Protein AF-A0A554V7W5-F1 (afdb_monomer_lite)

pLDDT: mean 80.08, std 11.6, range [40.22, 94.75]

Radius of gyration: 18.14 Å; chains: 1; bounding box: 61×31×44 Å

Foldseek 3Di:
DVVLLVLLLCLLCLLVVCLVVLVVVLVCCVVPPVDPLSVQLNQLSVCCVPVVCVQSVVLSVQLNQLSVCCVVPVVSSLVSNLSSLVSLLVSLVVSLVVLQVLQPDDDDDPPDPDPGDRHHPVSSCVNSVSSVVSNVSSVVSNVVSVVVPDPDD

Sequence (153 aa):
MRRARIWIIGMALTPLAFAAFSAGALFVMNEAANTSLATYVAAWWMFVLIFGAALLAPCMALSIVGATSLGRWPRGGRAIAATGLILTSAVALLFSSSCVIDSLSEQPDPNDLRWLAQLPIHGAALFTAPFLMLVAGNMHAMRALWATRRPAE

Structure (mmCIF, N/CA/C/O backbone):
data_AF-A0A554V7W5-F1
#
_entry.id   AF-A0A554V7W5-F1
#
loop_
_atom_site.group_PDB
_atom_site.id
_atom_site.type_symbol
_atom_site.label_atom_id
_atom_site.label_alt_id
_atom_site.label_comp_id
_atom_site.label_asym_id
_atom_site.label_entity_id
_atom_site.label_seq_id
_atom_site.pdbx_PDB_ins_code
_atom_site.Cartn_x
_atom_site.Cartn_y
_atom_site.Cartn_z
_atom_site.occupancy
_atom_site.B_iso_or_equiv
_atom_site.auth_seq_id
_atom_site.auth_comp_id
_atom_site.auth_asym_id
_atom_site.auth_atom_id
_atom_site.pdbx_PDB_model_num
ATOM 1 N N . MET A 1 1 ? -20.834 -0.640 12.092 1.00 72.38 1 MET A N 1
ATOM 2 C CA . MET A 1 1 ? -19.431 -0.802 12.558 1.00 72.38 1 MET A CA 1
ATOM 3 C C . MET A 1 1 ? -18.708 -2.018 11.967 1.00 72.38 1 MET A C 1
ATOM 5 O O . MET A 1 1 ? -17.596 -1.846 11.485 1.00 72.38 1 MET A O 1
ATOM 9 N N . ARG A 1 2 ? -19.309 -3.221 11.929 1.00 79.38 2 ARG A N 1
ATOM 10 C CA . ARG A 1 2 ? -18.665 -4.444 11.392 1.00 79.38 2 ARG A CA 1
ATOM 11 C C . ARG A 1 2 ? -18.139 -4.304 9.949 1.00 79.38 2 ARG A C 1
ATOM 13 O O . ARG A 1 2 ? -17.014 -4.702 9.683 1.00 79.38 2 ARG A O 1
ATOM 20 N N . ARG A 1 3 ? -18.907 -3.666 9.051 1.00 81.06 3 ARG A N 1
ATOM 21 C CA . ARG A 1 3 ? -18.497 -3.409 7.652 1.00 81.06 3 ARG A CA 1
ATOM 22 C C . ARG A 1 3 ? -17.247 -2.523 7.539 1.00 81.06 3 ARG A C 1
ATOM 24 O O . ARG A 1 3 ? -16.334 -2.879 6.813 1.00 81.06 3 ARG A O 1
ATOM 31 N N . ALA A 1 4 ? -17.171 -1.418 8.288 1.00 77.62 4 ALA A N 1
ATOM 32 C CA . ALA A 1 4 ? -16.002 -0.528 8.275 1.00 77.62 4 ALA A CA 1
ATOM 33 C C . ALA A 1 4 ? -14.732 -1.242 8.768 1.00 77.62 4 ALA A C 1
ATOM 35 O O . ALA A 1 4 ? -13.677 -1.112 8.161 1.00 77.62 4 ALA A O 1
ATOM 36 N N . ARG A 1 5 ? -14.849 -2.066 9.819 1.00 82.81 5 ARG A N 1
ATOM 37 C CA . ARG A 1 5 ? -13.736 -2.883 10.323 1.00 82.81 5 ARG A CA 1
ATOM 38 C C . ARG A 1 5 ? -13.198 -3.852 9.263 1.00 82.81 5 ARG A C 1
ATOM 40 O O . ARG A 1 5 ? -11.988 -3.951 9.118 1.00 82.81 5 ARG A O 1
ATOM 47 N N . ILE A 1 6 ? -14.079 -4.535 8.526 1.00 88.75 6 ILE A N 1
ATOM 48 C CA . ILE A 1 6 ? -13.683 -5.465 7.452 1.00 88.75 6 ILE A CA 1
ATOM 49 C C . ILE A 1 6 ? -12.915 -4.724 6.353 1.00 88.75 6 ILE A C 1
ATOM 51 O O . ILE A 1 6 ? -11.843 -5.174 5.964 1.00 88.75 6 ILE A O 1
ATOM 55 N N . TRP A 1 7 ? -13.414 -3.567 5.910 1.00 86.19 7 TRP A N 1
ATOM 56 C CA . TRP A 1 7 ? -12.741 -2.759 4.889 1.00 86.19 7 TRP A CA 1
ATOM 57 C C . TRP A 1 7 ? -11.361 -2.270 5.331 1.00 86.19 7 TRP A C 1
ATOM 59 O O . TRP A 1 7 ? -10.411 -2.394 4.567 1.00 86.19 7 TRP A O 1
ATOM 69 N N . ILE A 1 8 ? -11.226 -1.762 6.560 1.00 83.69 8 ILE A N 1
ATOM 70 C CA . ILE A 1 8 ? -9.934 -1.265 7.061 1.00 83.69 8 ILE A CA 1
ATOM 71 C C . ILE A 1 8 ? -8.919 -2.403 7.176 1.00 83.69 8 ILE A C 1
ATOM 73 O O . ILE A 1 8 ? -7.780 -2.238 6.757 1.00 83.69 8 ILE A O 1
ATOM 77 N N . ILE A 1 9 ? -9.325 -3.563 7.703 1.00 87.69 9 ILE A N 1
ATOM 78 C CA . ILE A 1 9 ? -8.435 -4.728 7.799 1.00 87.69 9 ILE A CA 1
ATOM 79 C C . ILE A 1 9 ? -8.051 -5.224 6.399 1.00 87.69 9 ILE A C 1
ATOM 81 O O . ILE A 1 9 ? -6.880 -5.493 6.156 1.00 87.69 9 ILE A O 1
ATOM 85 N N . GLY A 1 10 ? -9.006 -5.296 5.467 1.00 85.94 10 GLY A N 1
ATOM 86 C CA . GLY A 1 10 ? -8.735 -5.695 4.085 1.00 85.94 10 GLY A CA 1
ATOM 87 C C . GLY A 1 10 ? -7.722 -4.777 3.399 1.00 85.94 10 GLY A C 1
ATOM 88 O O . GLY A 1 10 ? -6.753 -5.255 2.814 1.00 85.94 10 GLY A O 1
ATOM 89 N N . MET A 1 11 ? -7.886 -3.460 3.543 1.00 88.38 11 MET A N 1
ATOM 90 C CA . MET A 1 11 ? -6.936 -2.488 2.994 1.00 88.38 11 MET A CA 1
ATOM 91 C C . MET A 1 11 ? -5.573 -2.547 3.687 1.00 88.38 11 MET A C 1
ATOM 93 O O . MET A 1 11 ? -4.544 -2.515 3.019 1.00 88.38 11 MET A O 1
ATOM 97 N N . ALA A 1 12 ? -5.547 -2.733 5.010 1.00 84.56 12 ALA A N 1
ATOM 98 C CA . ALA A 1 12 ? -4.303 -2.915 5.749 1.00 84.56 12 ALA A CA 1
ATOM 99 C C . ALA A 1 12 ? -3.528 -4.149 5.270 1.00 84.56 12 ALA A C 1
ATOM 101 O O . ALA A 1 12 ? -2.311 -4.119 5.252 1.00 84.56 12 ALA A O 1
ATOM 102 N N . LEU A 1 13 ? -4.201 -5.220 4.848 1.00 88.12 13 LEU A N 1
ATOM 103 C CA . LEU A 1 13 ? -3.544 -6.430 4.341 1.00 88.12 13 LEU A CA 1
ATOM 104 C C . LEU A 1 13 ? -3.233 -6.380 2.837 1.00 88.12 13 LEU A C 1
ATOM 106 O O . LEU A 1 13 ? -2.506 -7.235 2.336 1.00 88.12 13 LEU A O 1
ATOM 110 N N . THR A 1 14 ? -3.736 -5.379 2.113 1.00 86.00 14 THR A N 1
ATOM 111 C CA . THR A 1 14 ? -3.557 -5.263 0.657 1.00 86.00 14 THR A CA 1
ATOM 112 C C . THR A 1 14 ? -2.085 -5.197 0.224 1.00 86.00 14 THR A C 1
ATOM 114 O O . THR A 1 14 ? -1.743 -5.881 -0.739 1.00 86.00 14 THR A O 1
ATOM 117 N N . PRO A 1 15 ? -1.173 -4.496 0.930 1.00 82.06 15 PRO A N 1
ATOM 118 C CA . PRO A 1 15 ? 0.251 -4.536 0.598 1.00 82.06 15 PRO A CA 1
ATOM 119 C C . PRO A 1 15 ? 0.857 -5.947 0.618 1.00 82.06 15 PRO A C 1
ATOM 121 O O . PRO A 1 15 ? 1.673 -6.266 -0.240 1.00 82.06 15 PRO A O 1
ATOM 124 N N . LEU A 1 16 ? 0.427 -6.814 1.546 1.00 84.25 16 LEU A N 1
ATOM 125 C CA . LEU A 1 16 ? 0.872 -8.214 1.592 1.00 84.25 16 LEU A CA 1
ATOM 126 C C . LEU A 1 16 ? 0.303 -9.033 0.431 1.00 84.25 16 LEU A C 1
ATOM 128 O O . LEU A 1 16 ? 0.999 -9.871 -0.135 1.00 84.25 16 LEU A O 1
ATOM 132 N N . ALA A 1 17 ? -0.955 -8.789 0.063 1.00 84.38 17 ALA A N 1
ATOM 133 C CA . ALA A 1 17 ? -1.564 -9.451 -1.085 1.00 84.38 17 ALA A CA 1
ATOM 134 C C . ALA A 1 17 ? -0.851 -9.065 -2.390 1.00 84.38 17 ALA A C 1
ATOM 136 O O . ALA A 1 17 ? -0.554 -9.939 -3.201 1.00 84.38 17 ALA A O 1
ATOM 137 N N . PHE A 1 18 ? -0.511 -7.783 -2.565 1.00 80.81 18 PHE A N 1
ATOM 138 C CA . PHE A 1 18 ? 0.285 -7.329 -3.705 1.00 80.81 18 PHE A CA 1
ATOM 139 C C . PHE A 1 18 ? 1.692 -7.908 -3.697 1.00 80.81 18 PHE A C 1
ATOM 141 O O . PHE A 1 18 ? 2.136 -8.391 -4.728 1.00 80.81 18 PHE A O 1
ATOM 148 N N . ALA A 1 19 ? 2.356 -7.944 -2.545 1.00 76.00 19 ALA A N 1
ATOM 149 C CA . ALA A 1 19 ? 3.644 -8.607 -2.389 1.00 76.00 19 ALA A CA 1
ATOM 150 C C . ALA A 1 19 ? 3.618 -10.067 -2.879 1.00 76.00 19 ALA A C 1
ATOM 152 O O . ALA A 1 19 ? 4.433 -10.460 -3.715 1.00 76.00 19 ALA A O 1
ATOM 153 N N . ALA A 1 20 ? 2.655 -10.856 -2.395 1.00 80.88 20 ALA A N 1
ATOM 154 C CA . ALA A 1 20 ? 2.514 -12.262 -2.761 1.00 80.88 20 ALA A CA 1
ATOM 155 C C . ALA A 1 20 ? 2.147 -12.448 -4.242 1.00 80.88 20 ALA A C 1
ATOM 157 O O . ALA A 1 20 ? 2.725 -13.296 -4.921 1.00 80.88 20 ALA A O 1
ATOM 158 N N . PHE A 1 21 ? 1.214 -11.638 -4.753 1.00 80.19 21 PHE A N 1
ATOM 159 C CA . PHE A 1 21 ? 0.809 -11.678 -6.156 1.00 80.19 21 PHE A CA 1
ATOM 160 C C . PHE A 1 21 ? 1.968 -11.317 -7.087 1.00 80.19 21 PHE A C 1
ATOM 162 O O . PHE A 1 21 ? 2.224 -12.043 -8.044 1.00 80.19 21 PHE A O 1
ATOM 169 N N . SER A 1 22 ? 2.703 -10.246 -6.783 1.00 72.44 22 SER A N 1
ATOM 170 C CA . SER A 1 22 ? 3.867 -9.823 -7.559 1.00 72.44 22 SER A CA 1
ATOM 171 C C . SER A 1 22 ? 4.945 -10.903 -7.565 1.00 72.44 22 SER A C 1
ATOM 173 O O . SER A 1 22 ? 5.430 -11.249 -8.634 1.00 72.44 22 SER A O 1
ATOM 175 N N . ALA A 1 23 ? 5.264 -11.518 -6.421 1.00 73.62 23 ALA A N 1
ATOM 176 C CA . ALA A 1 23 ? 6.215 -12.633 -6.377 1.00 73.62 23 ALA A CA 1
ATOM 177 C C . ALA A 1 23 ? 5.783 -13.812 -7.276 1.00 73.62 23 ALA A C 1
ATOM 179 O O . ALA A 1 23 ? 6.599 -14.349 -8.025 1.00 73.62 23 ALA A O 1
ATOM 180 N N . GLY A 1 24 ? 4.496 -14.175 -7.254 1.00 72.06 24 GLY A N 1
ATOM 181 C CA . GLY A 1 24 ? 3.949 -15.231 -8.110 1.00 72.06 24 GLY A CA 1
ATOM 182 C C . GLY A 1 24 ? 3.966 -14.880 -9.601 1.00 72.06 24 GLY A C 1
ATOM 183 O O . GLY A 1 24 ? 4.396 -15.690 -10.420 1.00 72.06 24 GLY A O 1
ATOM 184 N N . ALA A 1 25 ? 3.551 -13.663 -9.963 1.00 70.31 25 ALA A N 1
ATOM 185 C CA . ALA A 1 25 ? 3.568 -13.187 -11.345 1.00 70.31 25 ALA A CA 1
ATOM 186 C C . ALA A 1 25 ? 4.993 -13.167 -11.914 1.00 70.31 25 ALA A C 1
ATOM 188 O O . ALA A 1 25 ? 5.213 -13.585 -13.047 1.00 70.31 25 ALA A O 1
ATOM 189 N N . LEU A 1 26 ? 5.970 -12.747 -11.109 1.00 69.31 26 LEU A N 1
ATOM 190 C CA . LEU A 1 26 ? 7.379 -12.723 -11.492 1.00 69.31 26 LEU A CA 1
ATOM 191 C C . LEU A 1 26 ? 7.951 -14.120 -11.706 1.00 69.31 26 LEU A C 1
ATOM 193 O O . LEU A 1 26 ? 8.644 -14.333 -12.697 1.00 69.31 26 LEU A O 1
ATOM 197 N N . PHE A 1 27 ? 7.626 -15.073 -10.830 1.00 70.94 27 PHE A N 1
ATOM 198 C CA . PHE A 1 27 ? 8.016 -16.471 -11.009 1.00 70.94 27 PHE A CA 1
ATOM 199 C C . PHE A 1 27 ? 7.503 -17.024 -12.348 1.00 70.94 27 PHE A C 1
ATOM 201 O O . PHE A 1 27 ? 8.273 -17.583 -13.125 1.00 70.94 27 PHE A O 1
ATOM 208 N N . VAL A 1 28 ? 6.224 -16.786 -12.661 1.00 67.94 28 VAL A N 1
ATOM 209 C CA . VAL A 1 28 ? 5.607 -17.242 -13.916 1.00 67.94 28 VAL A CA 1
ATOM 210 C C . VAL A 1 28 ? 6.204 -16.535 -15.137 1.00 67.94 28 VAL A C 1
ATOM 212 O O . VAL A 1 28 ? 6.502 -17.192 -16.130 1.00 67.94 28 VAL A O 1
ATOM 215 N N . MET A 1 29 ? 6.397 -15.213 -15.093 1.00 66.56 29 MET A N 1
ATOM 216 C CA . MET A 1 29 ? 6.929 -14.455 -16.236 1.00 66.56 29 MET A CA 1
ATOM 217 C C . MET A 1 29 ? 8.406 -14.749 -16.510 1.00 66.56 29 MET A C 1
ATOM 219 O O . MET A 1 29 ? 8.810 -14.767 -17.674 1.00 66.56 29 MET A O 1
ATOM 223 N N . ASN A 1 30 ? 9.200 -14.993 -15.465 1.00 67.56 30 ASN A N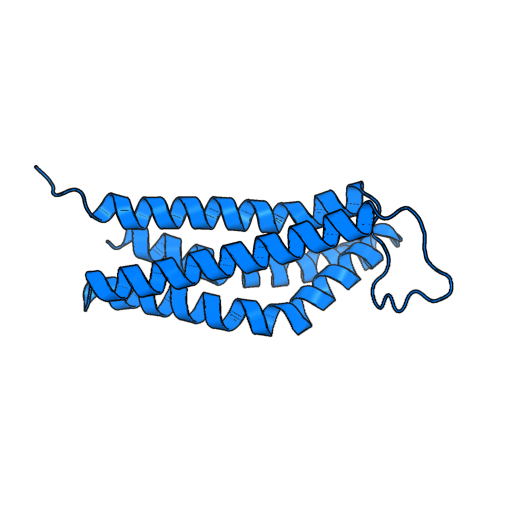 1
ATOM 224 C CA . ASN A 1 30 ? 10.594 -15.402 -15.610 1.00 67.56 30 ASN A CA 1
ATOM 225 C C . ASN A 1 30 ? 10.696 -16.755 -16.328 1.00 67.56 30 ASN A C 1
ATOM 227 O O . ASN A 1 30 ? 11.479 -16.887 -17.263 1.00 67.56 30 ASN A O 1
ATOM 231 N N . GLU A 1 31 ? 9.852 -17.718 -15.947 1.00 65.56 31 GLU A N 1
ATOM 232 C CA . GLU A 1 31 ? 9.849 -19.056 -16.545 1.00 65.56 31 GLU A CA 1
ATOM 233 C C . GLU A 1 31 ? 9.259 -19.073 -17.966 1.00 65.56 31 GLU A C 1
ATOM 235 O O . GLU A 1 31 ? 9.745 -19.783 -18.842 1.00 65.56 31 GLU A O 1
ATOM 240 N N . ALA A 1 32 ? 8.211 -18.281 -18.218 1.00 60.00 32 ALA A N 1
ATOM 241 C CA . ALA A 1 32 ? 7.441 -18.369 -19.458 1.00 60.00 32 ALA A CA 1
ATOM 242 C C . ALA A 1 32 ? 7.949 -17.475 -20.601 1.00 60.00 32 ALA A C 1
ATOM 244 O O . ALA A 1 32 ? 7.710 -17.800 -21.763 1.00 60.00 32 ALA A O 1
ATOM 245 N N . ALA A 1 33 ? 8.580 -16.331 -20.305 1.00 56.09 33 ALA A N 1
ATOM 246 C CA . ALA A 1 33 ? 8.769 -15.277 -21.310 1.00 56.09 33 ALA A CA 1
ATOM 247 C C . ALA A 1 33 ? 10.210 -14.775 -21.477 1.00 56.09 33 ALA A C 1
ATOM 249 O O . ALA A 1 33 ? 10.488 -14.124 -22.482 1.00 56.09 33 ALA A O 1
ATOM 250 N N . ASN A 1 34 ? 11.116 -15.047 -20.528 1.00 61.03 34 ASN A N 1
ATOM 251 C CA . ASN A 1 34 ? 12.516 -14.587 -20.549 1.00 61.03 34 ASN A CA 1
ATOM 252 C C . ASN A 1 34 ? 12.672 -13.102 -20.973 1.00 61.03 34 ASN A C 1
ATOM 254 O O . ASN A 1 34 ? 13.580 -12.713 -21.708 1.00 61.03 34 ASN A O 1
ATOM 258 N N . THR A 1 35 ? 11.711 -12.266 -20.568 1.00 62.38 35 THR A N 1
ATOM 259 C CA . THR A 1 35 ? 11.580 -10.869 -21.004 1.00 62.38 35 THR A CA 1
ATOM 260 C C . THR A 1 35 ? 12.305 -9.919 -20.061 1.00 62.38 35 THR A C 1
ATOM 262 O O . THR A 1 35 ? 12.008 -9.892 -18.867 1.00 62.38 35 THR A O 1
ATOM 265 N N . SER A 1 36 ? 13.156 -9.046 -20.611 1.00 69.62 36 SER A N 1
ATOM 266 C CA . SER A 1 36 ? 13.910 -8.028 -19.858 1.00 69.62 36 SER A CA 1
ATOM 267 C C . SER A 1 36 ? 13.023 -7.110 -19.004 1.00 69.62 36 SER A C 1
ATOM 269 O O . SER A 1 36 ? 13.382 -6.782 -17.876 1.00 69.62 36 SER A O 1
ATOM 271 N N . LEU A 1 37 ? 11.823 -6.758 -19.486 1.00 70.75 37 LEU A N 1
ATOM 272 C CA . LEU A 1 37 ? 10.851 -5.941 -18.747 1.00 70.75 37 LEU A CA 1
ATOM 273 C C . LEU A 1 37 ? 10.414 -6.583 -17.420 1.00 70.75 37 LEU A C 1
ATOM 275 O O . LEU A 1 37 ? 10.324 -5.894 -16.404 1.00 70.75 37 LEU A O 1
ATOM 279 N N . ALA A 1 38 ? 10.138 -7.892 -17.428 1.00 69.25 38 ALA A N 1
ATOM 280 C CA . ALA A 1 38 ? 9.670 -8.609 -16.244 1.00 69.25 38 ALA A CA 1
ATOM 281 C C . ALA A 1 38 ? 10.736 -8.579 -15.143 1.00 69.25 38 ALA A C 1
ATOM 283 O O . ALA A 1 38 ? 10.411 -8.318 -13.989 1.00 69.25 38 ALA A O 1
ATOM 284 N N . THR A 1 39 ? 12.008 -8.736 -15.514 1.00 73.06 39 THR A N 1
ATOM 285 C CA . THR A 1 39 ? 13.155 -8.660 -14.599 1.00 73.06 39 THR A CA 1
ATOM 286 C C . THR A 1 39 ? 13.312 -7.271 -13.975 1.00 73.06 39 THR A C 1
ATOM 288 O O . THR A 1 39 ? 13.561 -7.162 -12.774 1.00 73.06 39 THR A O 1
ATOM 291 N N . TYR A 1 40 ? 13.113 -6.194 -14.743 1.00 74.06 40 TYR A N 1
ATOM 292 C CA . TYR A 1 40 ? 13.186 -4.828 -14.206 1.00 74.06 40 TYR A CA 1
ATOM 293 C C . TYR A 1 40 ? 12.045 -4.520 -13.233 1.00 74.06 40 TYR A C 1
ATOM 295 O O . TYR A 1 40 ? 12.286 -4.024 -12.130 1.00 74.06 40 TYR A O 1
ATOM 303 N N . VAL A 1 41 ? 10.812 -4.883 -13.596 1.00 74.00 41 VAL A N 1
ATOM 304 C CA . VAL A 1 41 ? 9.651 -4.768 -12.699 1.00 74.00 41 VAL A CA 1
ATOM 305 C C . VAL A 1 41 ? 9.860 -5.627 -11.442 1.00 74.00 41 VAL A C 1
ATOM 307 O O . VAL A 1 41 ? 9.522 -5.191 -10.341 1.00 74.00 41 VAL A O 1
ATOM 310 N N . ALA A 1 42 ? 10.489 -6.803 -11.571 1.00 74.69 42 ALA A N 1
ATOM 311 C CA . ALA A 1 42 ? 10.823 -7.682 -10.450 1.00 74.69 42 ALA A CA 1
ATOM 312 C C . ALA A 1 42 ? 11.746 -7.028 -9.431 1.00 74.69 42 ALA A C 1
ATOM 314 O O . ALA A 1 42 ? 11.486 -7.093 -8.230 1.00 74.69 42 ALA A O 1
ATOM 315 N N . ALA A 1 43 ? 12.819 -6.400 -9.911 1.00 75.44 43 ALA A N 1
ATOM 316 C CA . ALA A 1 43 ? 13.808 -5.751 -9.062 1.00 75.44 43 ALA A CA 1
ATOM 317 C C . ALA A 1 43 ? 13.170 -4.635 -8.220 1.00 75.44 43 ALA A C 1
ATOM 319 O O . ALA A 1 43 ? 13.415 -4.545 -7.016 1.00 75.44 43 ALA A O 1
ATOM 320 N N . TRP A 1 44 ? 12.276 -3.848 -8.824 1.00 78.31 44 TRP A N 1
ATOM 321 C CA . TRP A 1 44 ? 11.522 -2.810 -8.119 1.00 78.31 44 TRP A CA 1
ATOM 322 C C . TRP A 1 44 ? 10.555 -3.376 -7.081 1.00 78.31 44 TRP A C 1
ATOM 324 O O . TRP A 1 44 ? 10.476 -2.861 -5.964 1.00 78.31 44 TRP A O 1
ATOM 334 N N . TRP A 1 45 ? 9.870 -4.478 -7.387 1.00 77.12 45 TRP A N 1
ATOM 335 C CA . TRP A 1 45 ? 9.041 -5.161 -6.393 1.00 77.12 45 TRP A CA 1
ATOM 336 C C . TRP A 1 45 ? 9.864 -5.763 -5.255 1.00 77.12 45 TRP A C 1
ATOM 338 O O . TRP A 1 45 ? 9.473 -5.615 -4.101 1.00 77.12 45 TRP A O 1
ATOM 348 N N . MET A 1 46 ? 11.022 -6.367 -5.531 1.00 76.44 46 MET A N 1
ATOM 349 C CA . MET A 1 46 ? 11.923 -6.853 -4.480 1.00 76.44 46 MET A CA 1
ATOM 350 C C . MET A 1 46 ? 12.419 -5.720 -3.580 1.00 76.44 46 MET A C 1
ATOM 352 O O . MET A 1 46 ? 12.433 -5.874 -2.360 1.00 76.44 46 MET A O 1
ATOM 356 N N . PHE A 1 47 ? 12.739 -4.557 -4.146 1.00 79.31 47 PHE A N 1
ATOM 357 C CA . PHE A 1 47 ? 13.084 -3.376 -3.358 1.00 79.31 47 PHE A CA 1
ATOM 358 C C . PHE A 1 47 ? 11.940 -2.956 -2.421 1.00 79.31 47 PHE A C 1
ATOM 360 O O . PHE A 1 47 ? 12.162 -2.740 -1.228 1.00 79.31 47 PHE A O 1
ATOM 367 N N . VAL A 1 48 ? 10.698 -2.922 -2.917 1.00 80.19 48 VAL A N 1
ATOM 368 C CA . VAL A 1 48 ? 9.509 -2.647 -2.088 1.00 80.19 48 VAL A CA 1
ATOM 369 C C . VAL A 1 48 ? 9.311 -3.715 -1.009 1.00 80.19 48 VAL A C 1
ATOM 371 O O . VAL A 1 48 ? 8.955 -3.379 0.119 1.00 80.19 48 VAL A O 1
ATOM 374 N N . LEU A 1 49 ? 9.556 -4.991 -1.307 1.00 74.75 49 LEU A N 1
ATOM 375 C CA . LEU A 1 49 ? 9.429 -6.073 -0.326 1.00 74.75 49 LEU A CA 1
ATOM 376 C C . LEU A 1 49 ? 10.444 -5.943 0.811 1.00 74.75 49 LEU A C 1
ATOM 378 O O . LEU A 1 49 ? 10.084 -6.126 1.971 1.00 74.75 49 LEU A O 1
ATOM 382 N N . ILE A 1 50 ? 11.694 -5.612 0.491 1.00 78.31 50 ILE A N 1
ATOM 383 C CA . ILE A 1 50 ? 12.785 -5.556 1.470 1.00 78.31 50 ILE A CA 1
ATOM 384 C C . ILE A 1 50 ? 12.723 -4.254 2.274 1.00 78.31 50 ILE A C 1
ATOM 386 O O . ILE A 1 50 ? 12.705 -4.276 3.504 1.00 78.31 50 ILE A O 1
ATOM 390 N N . PHE A 1 51 ? 12.653 -3.113 1.590 1.00 80.62 51 PHE A N 1
ATOM 391 C CA . PHE A 1 51 ? 12.730 -1.798 2.229 1.00 80.62 51 PHE A CA 1
ATOM 392 C C . PHE A 1 51 ? 11.350 -1.215 2.528 1.00 80.62 51 PHE A C 1
ATOM 394 O O . PHE A 1 51 ? 11.139 -0.595 3.571 1.00 80.62 51 PHE A O 1
ATOM 401 N N . GLY A 1 52 ? 10.375 -1.452 1.652 1.00 81.81 52 GLY A N 1
ATOM 402 C CA . GLY A 1 52 ? 9.008 -0.980 1.856 1.00 81.81 52 GLY A CA 1
ATOM 403 C C . GLY A 1 52 ? 8.283 -1.689 2.991 1.00 81.81 52 GLY A C 1
ATOM 404 O O . GLY A 1 52 ? 7.430 -1.064 3.616 1.00 81.81 52 GLY A O 1
ATOM 405 N N . ALA A 1 53 ? 8.657 -2.922 3.350 1.00 83.25 53 ALA A N 1
ATOM 406 C CA . ALA A 1 53 ? 8.109 -3.593 4.529 1.00 83.25 53 ALA A CA 1
ATOM 407 C C . ALA A 1 53 ? 8.345 -2.793 5.820 1.00 83.25 53 ALA A C 1
ATOM 409 O O . ALA A 1 53 ? 7.427 -2.676 6.631 1.00 83.25 53 ALA A O 1
ATOM 410 N N . ALA A 1 54 ? 9.520 -2.175 5.986 1.00 87.69 54 ALA A N 1
ATOM 411 C CA . ALA A 1 54 ? 9.829 -1.354 7.159 1.00 87.69 54 ALA A CA 1
ATOM 412 C C . ALA A 1 54 ? 8.912 -0.121 7.278 1.00 87.69 54 ALA A C 1
ATOM 414 O O . ALA A 1 54 ? 8.585 0.304 8.385 1.00 87.69 54 ALA A O 1
ATOM 415 N N . LEU A 1 55 ? 8.457 0.423 6.145 1.00 89.12 55 LEU A N 1
ATOM 416 C CA . LEU A 1 55 ? 7.534 1.559 6.099 1.00 89.12 55 LEU A CA 1
ATOM 417 C C . LEU A 1 55 ? 6.068 1.117 6.193 1.00 89.12 55 LEU A C 1
ATOM 419 O O . LEU A 1 55 ? 5.270 1.735 6.894 1.00 89.12 55 LEU A O 1
ATOM 423 N N . LEU A 1 56 ? 5.696 0.039 5.504 1.00 87.69 56 LEU A N 1
ATOM 424 C CA . LEU A 1 56 ? 4.313 -0.423 5.398 1.00 87.69 56 LEU A CA 1
ATOM 425 C C . LEU A 1 56 ? 3.856 -1.166 6.656 1.00 87.69 56 LEU A C 1
ATOM 427 O O . LEU A 1 56 ? 2.749 -0.907 7.125 1.00 87.69 56 LEU A O 1
ATOM 431 N N . ALA A 1 57 ? 4.693 -2.023 7.249 1.00 89.69 57 ALA A N 1
ATOM 432 C CA . ALA A 1 57 ? 4.339 -2.816 8.429 1.00 89.69 57 ALA A CA 1
ATOM 433 C C . ALA A 1 57 ? 3.797 -1.985 9.613 1.00 89.69 57 ALA A C 1
ATOM 435 O O . ALA A 1 57 ? 2.718 -2.323 10.114 1.00 89.69 57 ALA A O 1
ATOM 436 N N . PRO A 1 58 ? 4.439 -0.881 10.057 1.00 91.69 58 PRO A N 1
ATOM 437 C CA . PRO A 1 58 ? 3.882 -0.063 11.136 1.00 91.69 58 PRO A CA 1
ATOM 438 C C . PRO A 1 58 ? 2.552 0.599 10.742 1.00 91.69 58 PRO A C 1
ATOM 440 O O . PRO A 1 58 ? 1.635 0.676 11.562 1.00 91.69 58 PRO A O 1
ATOM 443 N N . CYS A 1 59 ? 2.388 1.011 9.481 1.00 92.75 59 CYS A N 1
ATOM 444 C CA . CYS A 1 59 ? 1.135 1.595 8.989 1.00 92.75 59 CYS A CA 1
ATOM 445 C C . CYS A 1 59 ? -0.015 0.573 8.986 1.00 92.75 59 CYS A C 1
ATOM 447 O O . CYS A 1 59 ? -1.153 0.884 9.361 1.00 92.75 59 CYS A O 1
ATOM 449 N N . MET A 1 60 ? 0.292 -0.670 8.610 1.00 90.94 60 MET A N 1
ATOM 450 C CA . MET A 1 60 ? -0.641 -1.794 8.664 1.00 90.94 60 MET A CA 1
ATOM 451 C C . MET A 1 60 ? -1.037 -2.110 10.107 1.00 90.94 60 MET A C 1
ATOM 453 O O . MET A 1 60 ? -2.228 -2.237 10.400 1.00 90.94 60 MET A O 1
ATOM 457 N N . ALA A 1 61 ? -0.062 -2.169 11.020 1.00 93.19 61 ALA A N 1
ATOM 458 C CA . ALA A 1 61 ? -0.307 -2.402 12.439 1.00 93.19 61 ALA A CA 1
ATOM 459 C C . ALA A 1 61 ? -1.231 -1.326 13.030 1.00 93.19 61 ALA A C 1
ATOM 461 O O . ALA A 1 61 ? -2.231 -1.667 13.664 1.00 93.19 61 ALA A O 1
ATOM 462 N N . LEU A 1 62 ? -0.973 -0.043 12.749 1.00 92.44 62 LEU A N 1
ATOM 463 C CA . LEU A 1 62 ? -1.851 1.060 13.156 1.00 92.44 62 LEU A CA 1
ATOM 464 C C . LEU A 1 62 ? -3.271 0.886 12.608 1.00 92.44 62 LEU A C 1
ATOM 466 O O . LEU A 1 62 ? -4.238 0.956 13.365 1.00 92.44 62 LEU A O 1
ATOM 470 N N . SER A 1 63 ? -3.414 0.593 11.317 1.00 90.31 63 SER A N 1
ATOM 471 C CA . SER A 1 63 ? -4.728 0.397 10.690 1.00 90.31 63 SER A CA 1
ATOM 472 C C . SER A 1 63 ? -5.515 -0.748 11.342 1.00 90.31 63 SER A C 1
ATOM 474 O O . SER A 1 63 ? -6.700 -0.591 11.656 1.00 90.31 63 SER A O 1
ATOM 476 N N . ILE A 1 64 ? -4.855 -1.880 11.612 1.00 91.62 64 ILE A N 1
ATOM 477 C CA . ILE A 1 64 ? -5.459 -3.057 12.253 1.00 91.62 64 ILE A CA 1
ATOM 478 C C . ILE A 1 64 ? -5.835 -2.751 13.706 1.00 91.62 64 ILE A C 1
ATOM 480 O O . ILE A 1 64 ? -6.975 -3.006 14.102 1.00 91.62 64 ILE A O 1
ATOM 484 N N . VAL A 1 65 ? -4.920 -2.173 14.488 1.00 92.31 65 VAL A N 1
ATOM 485 C CA . VAL A 1 65 ? -5.155 -1.801 15.894 1.00 92.31 65 VAL A CA 1
ATOM 486 C C . VAL A 1 65 ? -6.288 -0.781 16.007 1.00 92.31 65 VAL A C 1
ATOM 488 O O . VAL A 1 65 ? -7.167 -0.913 16.862 1.00 92.31 65 VAL A O 1
ATOM 491 N N . GLY A 1 66 ? -6.328 0.211 15.118 1.00 88.75 66 GLY A N 1
ATOM 492 C CA . GLY A 1 66 ? -7.423 1.171 15.055 1.00 88.75 66 GLY A CA 1
ATOM 493 C C . GLY A 1 66 ? -8.760 0.488 14.765 1.00 88.75 66 GLY A C 1
ATOM 494 O O . GLY A 1 66 ? -9.740 0.712 15.480 1.00 88.75 66 GLY A O 1
ATOM 495 N N . ALA A 1 67 ? -8.790 -0.411 13.776 1.00 89.06 67 ALA A N 1
ATOM 496 C CA . ALA A 1 67 ? -9.992 -1.136 13.373 1.00 89.06 67 ALA A CA 1
ATOM 497 C C . ALA A 1 67 ? -10.538 -2.075 14.461 1.00 89.06 67 ALA A C 1
ATOM 499 O O . ALA A 1 67 ? -11.758 -2.166 14.641 1.00 89.06 67 ALA A O 1
ATOM 500 N N . THR A 1 68 ? -9.670 -2.776 15.195 1.00 90.94 68 THR A N 1
ATOM 501 C CA . THR A 1 68 ? -10.075 -3.647 16.314 1.00 90.94 68 THR A CA 1
ATOM 502 C C . THR A 1 68 ? -10.553 -2.836 17.516 1.00 90.94 68 THR A C 1
ATOM 504 O O . THR A 1 68 ? -11.498 -3.244 18.195 1.00 90.94 68 THR A O 1
ATOM 507 N N . SER A 1 69 ? -9.990 -1.645 17.720 1.00 89.69 69 SER A N 1
ATOM 508 C CA . SER A 1 69 ? -10.356 -0.737 18.810 1.00 89.69 69 SER A CA 1
ATOM 509 C C . SER A 1 69 ? -11.689 -0.010 18.593 1.00 89.69 69 SER A C 1
ATOM 511 O O . SER A 1 69 ? -12.226 0.553 19.546 1.00 89.69 69 SER A O 1
ATOM 513 N N . LEU A 1 70 ? -12.278 -0.049 17.389 1.00 85.50 70 LEU A N 1
ATOM 514 C CA . LEU A 1 70 ? -13.536 0.650 17.072 1.00 85.50 70 LEU A CA 1
ATOM 515 C C . LEU A 1 70 ? -14.719 0.271 17.977 1.00 85.50 70 LEU A C 1
ATOM 517 O O . LEU A 1 70 ? -15.605 1.101 18.172 1.00 85.50 70 LEU A O 1
ATOM 521 N N . GLY A 1 71 ? -14.744 -0.955 18.510 1.00 81.88 71 GLY A N 1
ATOM 522 C CA . GLY A 1 71 ? -15.807 -1.412 19.412 1.00 81.88 71 GLY A CA 1
ATOM 523 C C . GLY A 1 71 ? -15.648 -0.922 20.853 1.00 81.88 71 GLY A C 1
ATOM 524 O O . GLY A 1 71 ? -16.640 -0.601 21.496 1.00 81.88 71 GLY A O 1
ATOM 525 N N . ARG A 1 72 ? -14.408 -0.837 21.353 1.00 86.00 72 ARG A N 1
ATOM 526 C CA . ARG A 1 72 ? -14.111 -0.480 22.753 1.00 86.00 72 ARG A CA 1
ATOM 527 C C . ARG A 1 72 ? -13.853 1.014 22.936 1.00 86.00 72 ARG A C 1
ATOM 529 O O . ARG A 1 72 ? -14.233 1.579 23.953 1.00 86.00 72 ARG A O 1
ATOM 536 N N . TRP A 1 73 ? -13.228 1.659 21.950 1.00 87.38 73 TRP A N 1
ATOM 537 C CA . TRP A 1 73 ? -12.887 3.078 21.993 1.00 87.38 73 TRP A CA 1
ATOM 538 C C . TRP A 1 73 ? -13.140 3.751 20.634 1.00 87.38 73 TRP A C 1
ATOM 540 O O . TRP A 1 73 ? -12.221 3.955 19.842 1.00 87.38 73 TRP A O 1
ATOM 550 N N . PRO A 1 74 ? -14.396 4.116 20.322 1.00 84.56 74 PRO A N 1
ATOM 551 C CA . PRO A 1 74 ? -14.799 4.473 18.963 1.00 84.56 74 PRO A CA 1
ATOM 552 C C . PRO A 1 74 ? -14.161 5.760 18.433 1.00 84.56 74 PRO A C 1
ATOM 554 O O . PRO A 1 74 ? -13.991 5.884 17.224 1.00 84.56 74 PRO A O 1
ATOM 557 N N . ARG A 1 75 ? -13.818 6.728 19.295 1.00 86.50 75 ARG A N 1
ATOM 558 C CA . ARG A 1 75 ? -13.114 7.955 18.878 1.00 86.50 75 ARG A CA 1
ATOM 559 C C . ARG A 1 75 ? -11.618 7.696 18.666 1.00 86.50 75 ARG A C 1
ATOM 561 O O . ARG A 1 75 ? -11.106 8.033 17.603 1.00 86.50 75 ARG A O 1
ATOM 568 N N . GLY A 1 76 ? -10.956 7.040 19.623 1.00 87.38 76 GLY A N 1
ATOM 569 C CA . GLY A 1 76 ? -9.531 6.698 19.538 1.00 87.38 76 GLY A CA 1
ATOM 570 C C . GLY A 1 76 ? -9.224 5.716 18.404 1.00 87.38 76 GLY A C 1
ATOM 571 O O . GLY A 1 76 ? -8.367 5.986 17.570 1.00 87.38 76 GLY A O 1
ATOM 572 N N . GLY A 1 77 ? -9.999 4.633 18.287 1.00 87.06 77 GLY A N 1
ATOM 573 C CA . GLY A 1 77 ? -9.847 3.641 17.218 1.00 87.06 77 GLY A CA 1
ATOM 574 C C . GLY A 1 77 ? -10.012 4.230 15.815 1.00 87.06 77 GLY A C 1
ATOM 575 O O . GLY A 1 77 ? -9.299 3.834 14.898 1.00 87.06 77 GLY A O 1
ATOM 576 N N . ARG A 1 78 ? -10.883 5.237 15.645 1.00 88.00 78 ARG A N 1
ATOM 577 C CA . ARG A 1 78 ? -11.002 5.978 14.377 1.00 88.00 78 ARG A CA 1
ATOM 578 C C . ARG A 1 78 ? -9.759 6.796 14.062 1.00 88.00 78 ARG A C 1
ATOM 580 O O . ARG A 1 78 ? -9.318 6.755 12.923 1.00 88.00 78 ARG A O 1
ATOM 587 N N . ALA A 1 79 ? -9.227 7.533 15.038 1.00 91.69 79 ALA A N 1
ATOM 588 C CA . ALA A 1 79 ? -8.024 8.335 14.837 1.00 91.69 79 ALA A CA 1
ATOM 589 C C . ALA A 1 79 ? -6.839 7.439 14.452 1.00 91.69 79 ALA A C 1
ATOM 591 O O . ALA A 1 79 ? -6.205 7.676 13.433 1.00 91.69 79 ALA A O 1
ATOM 592 N N . ILE A 1 80 ? -6.627 6.349 15.194 1.00 92.38 80 ILE A N 1
ATOM 593 C CA . ILE A 1 80 ? -5.551 5.386 14.926 1.00 92.38 80 ILE A CA 1
ATOM 594 C C . ILE A 1 80 ? -5.720 4.742 13.537 1.00 92.38 80 ILE A C 1
ATOM 596 O O . ILE A 1 80 ? -4.765 4.697 12.762 1.00 92.38 80 ILE A O 1
ATOM 600 N N . ALA A 1 81 ? -6.934 4.294 13.189 1.00 90.31 81 ALA A N 1
ATOM 601 C CA . ALA A 1 81 ? -7.206 3.702 11.878 1.00 90.31 81 ALA A CA 1
ATOM 602 C C . ALA A 1 81 ? -6.998 4.705 10.734 1.00 90.31 81 ALA A C 1
ATOM 604 O O . ALA A 1 81 ? -6.431 4.353 9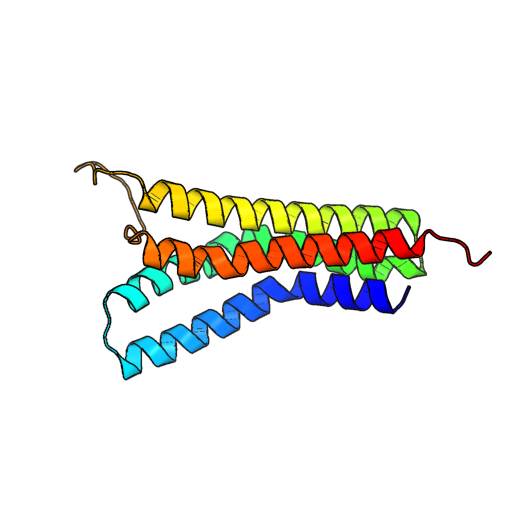.704 1.00 90.31 81 ALA A O 1
ATOM 605 N N . ALA A 1 82 ? -7.434 5.955 10.914 1.00 91.88 82 ALA A N 1
ATOM 606 C CA . ALA A 1 82 ? -7.251 7.003 9.920 1.00 91.88 82 ALA A CA 1
ATOM 607 C C . ALA A 1 82 ? -5.766 7.321 9.710 1.00 91.88 82 ALA A C 1
ATOM 609 O O . ALA A 1 82 ? -5.322 7.386 8.567 1.00 91.88 82 ALA A O 1
ATOM 610 N N . THR A 1 83 ? -4.992 7.447 10.791 1.00 94.75 83 THR A N 1
ATOM 611 C CA . THR A 1 83 ? -3.540 7.650 10.717 1.00 94.75 83 THR A CA 1
ATOM 612 C C . THR A 1 83 ? -2.865 6.514 9.953 1.00 94.75 83 THR A C 1
ATOM 614 O O . THR A 1 83 ? -2.095 6.784 9.037 1.00 94.75 83 THR A O 1
ATOM 617 N N . GLY A 1 84 ? -3.202 5.256 10.257 1.00 91.75 84 GLY A N 1
ATOM 618 C CA . GLY A 1 84 ? -2.676 4.098 9.530 1.00 91.75 84 GLY A CA 1
ATOM 619 C C . GLY A 1 84 ? -2.966 4.157 8.026 1.00 91.75 84 GLY A C 1
ATOM 620 O O . GLY A 1 84 ? -2.041 4.069 7.224 1.00 91.75 84 GLY A O 1
ATOM 621 N N . LEU A 1 85 ? -4.222 4.404 7.638 1.00 91.25 85 LEU A N 1
ATOM 622 C CA . LEU A 1 85 ? -4.625 4.504 6.228 1.00 91.25 85 LEU A CA 1
ATOM 623 C C . LEU A 1 85 ? -3.953 5.678 5.495 1.00 91.25 85 LEU A C 1
ATOM 625 O O . LEU A 1 85 ? -3.599 5.552 4.320 1.00 91.25 85 LEU A O 1
ATOM 629 N N . ILE A 1 86 ? -3.782 6.821 6.168 1.00 94.75 86 ILE A N 1
ATOM 630 C CA . ILE A 1 86 ? -3.104 7.997 5.602 1.00 94.75 86 ILE A CA 1
ATOM 631 C C . ILE A 1 86 ? -1.629 7.680 5.370 1.00 94.75 86 ILE A C 1
ATOM 633 O O . ILE A 1 86 ? -1.135 7.903 4.268 1.00 94.75 86 ILE A O 1
ATOM 637 N N . LEU A 1 87 ? -0.944 7.116 6.368 1.00 93.88 87 LEU A N 1
ATOM 638 C CA . LEU A 1 87 ? 0.470 6.767 6.251 1.00 93.88 87 LEU A CA 1
ATOM 639 C C . LEU A 1 87 ? 0.701 5.697 5.176 1.00 93.88 87 LEU A C 1
ATOM 641 O O . LEU A 1 87 ? 1.583 5.867 4.339 1.00 93.88 87 LEU A O 1
ATOM 645 N N . THR A 1 88 ? -0.140 4.658 5.108 1.00 92.88 88 THR A N 1
ATOM 646 C CA . THR A 1 88 ? -0.078 3.663 4.022 1.00 92.88 88 THR A CA 1
ATOM 647 C C . THR A 1 88 ? -0.237 4.322 2.650 1.00 92.88 88 THR A C 1
ATOM 649 O O . THR A 1 88 ? 0.489 3.98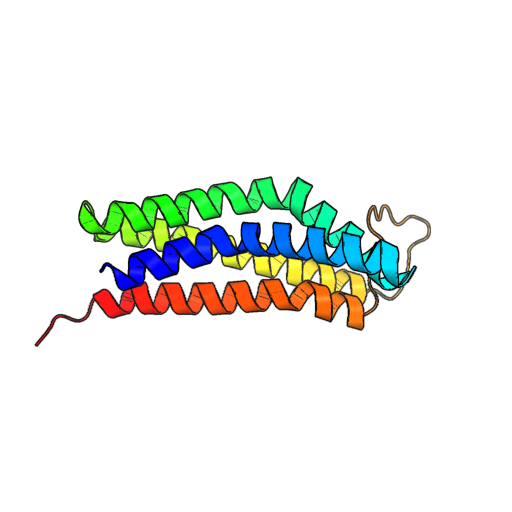4 1.717 1.00 92.88 88 THR A O 1
ATOM 652 N N . SER A 1 89 ? -1.154 5.285 2.518 1.00 93.44 89 SER A N 1
ATOM 653 C CA . SER A 1 89 ? -1.352 6.022 1.262 1.00 93.44 89 SER A CA 1
ATOM 654 C C . SER A 1 89 ? -0.157 6.914 0.922 1.00 93.44 89 SER A C 1
ATOM 656 O O . SER A 1 89 ? 0.242 6.970 -0.236 1.00 93.44 89 SER A O 1
ATOM 658 N N . ALA A 1 90 ? 0.444 7.575 1.914 1.00 93.56 90 ALA A N 1
ATOM 659 C CA . ALA A 1 90 ? 1.637 8.396 1.721 1.00 93.56 90 ALA A CA 1
ATOM 660 C C . ALA A 1 90 ? 2.825 7.555 1.229 1.00 93.56 90 ALA A C 1
ATOM 662 O O . ALA A 1 90 ? 3.487 7.938 0.269 1.00 93.56 90 ALA A O 1
ATOM 663 N N . VAL A 1 91 ? 3.043 6.377 1.822 1.00 91.50 91 VAL A N 1
ATOM 664 C CA . VAL A 1 91 ? 4.086 5.435 1.382 1.00 91.50 91 VAL A CA 1
ATOM 665 C C . VAL A 1 91 ? 3.811 4.922 -0.037 1.00 91.50 91 VAL A C 1
ATOM 667 O O . VAL A 1 91 ? 4.721 4.873 -0.861 1.00 91.50 91 VAL A O 1
ATOM 670 N N . ALA A 1 92 ? 2.558 4.594 -0.363 1.00 89.88 92 ALA A N 1
ATOM 671 C CA . ALA A 1 92 ? 2.175 4.166 -1.710 1.00 89.88 92 ALA A CA 1
ATOM 672 C C . ALA A 1 92 ? 2.421 5.260 -2.767 1.00 89.88 92 ALA A C 1
ATOM 674 O O . ALA A 1 92 ? 2.933 4.980 -3.854 1.00 89.88 92 ALA A O 1
ATOM 675 N N . LEU A 1 93 ? 2.093 6.514 -2.439 1.00 92.31 93 LEU A N 1
ATOM 676 C CA . LEU A 1 93 ? 2.355 7.664 -3.305 1.00 92.31 93 LEU A CA 1
ATOM 677 C C . LEU A 1 93 ? 3.850 7.944 -3.452 1.00 92.31 93 LEU A C 1
ATOM 679 O O . LEU A 1 93 ? 4.271 8.265 -4.556 1.00 92.31 93 LEU A O 1
ATOM 683 N N . LEU A 1 94 ? 4.640 7.777 -2.387 1.00 90.81 94 LEU A N 1
ATOM 684 C CA . LEU A 1 94 ? 6.096 7.915 -2.430 1.00 90.81 94 LEU A CA 1
ATOM 685 C C . LEU A 1 94 ? 6.716 6.915 -3.414 1.00 90.81 94 LEU A C 1
ATOM 687 O O . LEU A 1 94 ? 7.465 7.316 -4.296 1.00 90.81 94 LEU A O 1
ATOM 691 N N . PHE A 1 95 ? 6.359 5.630 -3.327 1.00 87.31 95 PHE A N 1
ATOM 692 C CA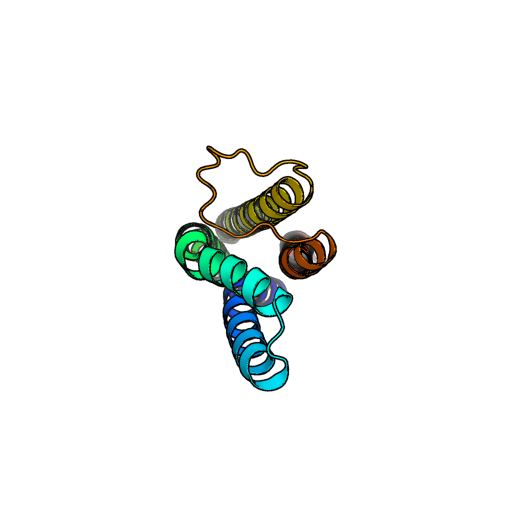 . PHE A 1 95 ? 6.856 4.634 -4.285 1.00 87.31 95 PHE A CA 1
ATOM 693 C C . PHE A 1 95 ? 6.416 4.935 -5.719 1.00 87.31 95 PHE A C 1
ATOM 695 O O . PHE A 1 95 ? 7.208 4.801 -6.652 1.00 87.31 95 PHE A O 1
ATOM 702 N N . SER A 1 96 ? 5.171 5.382 -5.888 1.00 87.88 96 SER A N 1
ATOM 703 C CA . SER A 1 96 ? 4.629 5.757 -7.195 1.00 87.88 96 SER A CA 1
ATOM 704 C C . SER A 1 96 ? 5.383 6.934 -7.812 1.00 87.88 96 SER A C 1
ATOM 706 O O . SER A 1 96 ? 5.771 6.860 -8.974 1.00 87.88 96 SER A O 1
ATOM 708 N N . SER A 1 97 ? 5.600 8.010 -7.050 1.00 87.38 97 SER A N 1
ATOM 709 C CA . SER A 1 97 ? 6.272 9.211 -7.544 1.00 87.38 97 SER A CA 1
ATOM 710 C C . SER A 1 97 ? 7.754 8.965 -7.794 1.00 87.38 97 SER A C 1
ATOM 712 O O . SER A 1 97 ? 8.249 9.382 -8.837 1.00 87.38 97 SER A O 1
ATOM 714 N N . SER A 1 98 ? 8.446 8.240 -6.908 1.00 84.75 98 SER A N 1
ATOM 715 C CA . SER A 1 98 ? 9.850 7.868 -7.108 1.00 84.75 98 SER A CA 1
ATOM 716 C C . SER A 1 98 ? 10.049 7.059 -8.389 1.00 84.75 98 SER A C 1
ATOM 718 O O . SER A 1 98 ? 10.967 7.355 -9.146 1.00 84.75 98 SER A O 1
ATOM 720 N N . CYS A 1 99 ? 9.168 6.094 -8.674 1.00 83.06 99 CYS A N 1
ATOM 721 C CA . CYS A 1 99 ? 9.243 5.310 -9.909 1.00 83.06 99 CYS A CA 1
ATOM 722 C C . CYS A 1 99 ? 8.980 6.165 -11.159 1.00 83.06 99 CYS A C 1
ATOM 724 O O . CYS A 1 99 ? 9.723 6.082 -12.134 1.00 83.06 99 CYS A O 1
ATOM 726 N N . VAL A 1 100 ? 7.958 7.029 -11.126 1.00 84.88 100 VAL A N 1
ATOM 727 C CA . VAL A 1 100 ? 7.642 7.916 -12.258 1.00 84.88 100 VAL A CA 1
ATOM 728 C C . VAL A 1 100 ? 8.784 8.899 -12.528 1.00 84.88 100 VAL A C 1
ATOM 730 O O . VAL A 1 100 ? 9.185 9.045 -13.680 1.00 84.88 100 VAL A O 1
ATOM 733 N N . ILE A 1 101 ? 9.342 9.530 -11.490 1.00 84.50 101 ILE A N 1
ATOM 734 C CA . ILE A 1 101 ? 10.479 10.455 -11.622 1.00 84.50 101 ILE A CA 1
ATOM 735 C C . ILE A 1 101 ? 11.689 9.734 -12.225 1.00 84.50 101 ILE A C 1
ATOM 737 O O . ILE A 1 101 ? 12.290 10.245 -13.171 1.00 84.50 101 ILE A O 1
ATOM 741 N N . ASP A 1 102 ? 12.011 8.535 -11.735 1.00 79.38 102 ASP A N 1
ATOM 742 C CA . ASP A 1 102 ? 13.128 7.751 -12.269 1.00 79.38 102 ASP A CA 1
ATOM 743 C C . ASP A 1 102 ? 12.908 7.384 -13.747 1.00 79.38 102 ASP A C 1
ATOM 745 O O . ASP A 1 102 ? 13.819 7.530 -14.560 1.00 79.38 102 ASP A O 1
ATOM 749 N N . SER A 1 103 ? 11.678 7.031 -14.139 1.00 80.62 103 SER A N 1
ATOM 750 C CA . SER A 1 103 ? 11.341 6.700 -15.534 1.00 80.62 103 SER A CA 1
ATOM 751 C C . SER A 1 103 ? 11.380 7.885 -16.513 1.00 80.62 103 SER A C 1
ATOM 753 O O . SER A 1 103 ? 11.516 7.673 -17.716 1.00 80.62 103 SER A O 1
ATOM 755 N N . LEU A 1 104 ? 11.243 9.122 -16.016 1.00 81.38 104 LEU A N 1
ATOM 756 C CA . LEU A 1 104 ? 11.234 10.353 -16.822 1.00 81.38 104 LEU A CA 1
ATOM 757 C C . LEU A 1 104 ? 12.604 11.046 -16.895 1.00 81.38 104 LEU A C 1
ATOM 759 O O . LEU A 1 104 ? 12.762 12.018 -17.628 1.00 81.38 104 LEU A O 1
ATOM 763 N N . SER A 1 105 ? 13.584 10.583 -16.122 1.00 74.25 105 SER A N 1
ATOM 764 C CA . SER A 1 105 ? 14.912 11.198 -16.061 1.00 74.25 105 SER A CA 1
ATOM 765 C C . SER A 1 105 ? 15.743 10.812 -17.297 1.00 74.25 105 SER A C 1
ATOM 767 O O . SER A 1 105 ? 16.092 9.648 -17.468 1.00 74.25 105 SER A O 1
ATOM 769 N N . GLU A 1 106 ? 16.066 11.776 -18.167 1.00 61.16 106 GLU A N 1
ATOM 770 C CA . GLU A 1 106 ? 16.609 11.525 -19.520 1.00 61.16 106 GLU A CA 1
ATOM 771 C C . GLU A 1 106 ? 18.091 11.114 -19.616 1.00 61.16 106 GLU A C 1
ATOM 773 O O . GLU A 1 106 ? 18.551 10.813 -20.714 1.00 61.16 106 GLU A O 1
ATOM 778 N N . GLN A 1 107 ? 18.863 11.042 -18.529 1.00 55.25 107 GLN A N 1
ATOM 779 C CA . GLN A 1 107 ? 20.276 10.647 -18.621 1.00 55.25 107 GLN A CA 1
ATOM 780 C C . GLN A 1 107 ? 20.693 9.701 -17.488 1.00 55.25 107 GLN A C 1
ATOM 782 O O . GLN A 1 107 ? 20.504 10.040 -16.317 1.00 55.25 107 GLN A O 1
ATOM 787 N N . PRO A 1 108 ? 21.286 8.533 -17.809 1.00 55.28 108 PRO A N 1
ATOM 788 C CA . PRO A 1 108 ? 22.166 7.843 -16.883 1.00 55.28 108 PRO A CA 1
ATOM 789 C C . PRO A 1 108 ? 23.440 8.685 -16.779 1.00 55.28 108 PRO A C 1
ATOM 791 O O . PRO A 1 108 ? 24.224 8.752 -17.729 1.00 55.28 108 PRO A O 1
ATOM 794 N N . ASP A 1 109 ? 23.625 9.377 -15.658 1.00 58.62 109 ASP A N 1
ATOM 795 C CA . ASP A 1 109 ? 24.914 9.992 -15.347 1.00 58.62 109 ASP A CA 1
ATOM 796 C C . ASP A 1 109 ? 25.970 8.860 -15.272 1.00 58.62 109 ASP A C 1
ATOM 798 O O . ASP A 1 109 ? 25.722 7.820 -14.662 1.00 58.62 109 ASP A O 1
ATOM 802 N N . PRO A 1 110 ? 27.153 8.973 -15.891 1.00 57.66 110 PRO A N 1
ATOM 803 C CA . PRO A 1 110 ? 28.227 7.996 -15.698 1.00 57.66 110 PRO A CA 1
ATOM 804 C C . PRO A 1 110 ? 28.642 7.816 -14.225 1.00 57.66 110 PRO A C 1
ATOM 806 O O . PRO A 1 110 ? 29.205 6.779 -13.877 1.00 57.66 110 PRO A O 1
ATOM 809 N N . ASN A 1 111 ? 28.353 8.803 -13.369 1.00 60.03 111 ASN A N 1
ATOM 810 C CA . ASN A 1 111 ? 28.532 8.753 -11.915 1.00 60.03 111 ASN A CA 1
ATOM 811 C C . ASN A 1 111 ? 27.239 8.427 -11.146 1.00 60.03 111 ASN A C 1
ATOM 813 O O . ASN A 1 111 ? 27.202 8.582 -9.920 1.00 60.03 111 ASN A O 1
ATOM 817 N N . ASP A 1 112 ? 26.175 7.992 -11.823 1.00 61.12 112 ASP A N 1
ATOM 818 C CA . ASP A 1 112 ? 24.911 7.710 -11.156 1.00 61.12 112 ASP A CA 1
ATOM 819 C C . ASP A 1 112 ? 25.047 6.476 -10.259 1.00 61.12 112 ASP A C 1
ATOM 821 O O . ASP A 1 112 ? 25.158 5.334 -10.709 1.00 61.12 112 ASP A O 1
ATOM 825 N N . LEU A 1 113 ? 25.000 6.708 -8.949 1.00 59.06 113 LEU A N 1
ATOM 826 C CA . LEU A 1 113 ? 24.892 5.678 -7.920 1.00 59.06 113 LEU A CA 1
ATOM 827 C C . LEU A 1 113 ? 23.464 5.107 -7.920 1.00 59.06 113 LEU A C 1
ATOM 829 O O . LEU A 1 113 ? 22.830 5.085 -6.868 1.00 59.06 113 LEU A O 1
ATOM 833 N N . ARG A 1 114 ? 22.906 4.696 -9.068 1.00 62.91 114 ARG A N 1
ATOM 834 C CA . ARG A 1 114 ? 21.590 4.035 -9.127 1.00 62.91 114 ARG A CA 1
ATOM 835 C C . ARG A 1 114 ? 21.757 2.542 -8.884 1.00 62.91 114 ARG A C 1
ATOM 837 O O . ARG A 1 114 ? 22.498 1.851 -9.571 1.00 62.91 114 ARG A O 1
ATOM 844 N N . TRP A 1 115 ? 21.031 2.047 -7.889 1.00 62.16 115 TRP A N 1
ATOM 845 C CA . TRP A 1 115 ? 21.089 0.663 -7.405 1.00 62.16 115 TRP A CA 1
ATOM 846 C C . TRP A 1 115 ? 19.952 -0.174 -8.010 1.00 62.16 115 TRP A C 1
ATOM 848 O O . TRP A 1 115 ? 19.916 -1.390 -7.842 1.00 62.16 115 TRP A O 1
ATOM 858 N N . LEU A 1 116 ? 19.015 0.482 -8.705 1.00 67.12 116 LEU A N 1
ATOM 859 C CA . LEU A 1 116 ? 17.928 -0.132 -9.453 1.00 67.12 116 LEU A CA 1
ATOM 860 C C . LEU A 1 116 ? 17.994 0.281 -10.919 1.00 67.12 116 LEU A C 1
ATOM 862 O O . LEU A 1 116 ? 18.329 1.415 -11.250 1.00 67.12 116 LEU A O 1
ATOM 866 N N . ALA A 1 117 ? 17.636 -0.662 -11.786 1.00 67.06 117 ALA A N 1
ATOM 867 C CA . ALA A 1 117 ? 17.504 -0.409 -13.207 1.00 67.06 117 ALA A CA 1
ATOM 868 C C . ALA A 1 117 ? 16.340 0.549 -13.483 1.00 67.06 117 ALA A C 1
ATOM 870 O O . ALA A 1 117 ? 15.270 0.432 -12.878 1.00 67.06 117 ALA A O 1
ATOM 871 N N . GLN A 1 118 ? 16.555 1.449 -14.437 1.00 72.31 118 GLN A N 1
ATOM 872 C CA . GLN A 1 118 ? 15.570 2.434 -14.852 1.00 72.31 118 GLN A CA 1
ATOM 873 C C . GLN A 1 118 ? 14.407 1.733 -15.565 1.00 72.31 118 GLN A C 1
ATOM 875 O O . GLN A 1 118 ? 14.621 0.985 -16.525 1.00 72.31 118 GLN A O 1
ATOM 880 N N . LEU A 1 119 ? 13.172 1.943 -15.097 1.00 73.31 119 LEU A N 1
ATOM 881 C CA . LEU A 1 119 ? 12.009 1.392 -15.795 1.00 73.31 119 LEU A CA 1
ATOM 882 C C . LEU A 1 119 ? 11.645 2.269 -16.991 1.00 73.31 119 LEU A C 1
ATOM 884 O O . LEU A 1 119 ? 11.536 3.487 -16.844 1.00 73.31 119 LEU A O 1
ATOM 888 N N . PRO A 1 120 ? 11.335 1.669 -18.153 1.00 77.44 120 PRO A N 1
ATOM 889 C CA . PRO A 1 120 ? 10.669 2.411 -19.208 1.00 77.44 120 PRO A CA 1
ATOM 890 C C . PRO A 1 120 ? 9.275 2.851 -18.732 1.00 77.44 120 PRO A C 1
ATOM 892 O O . PRO A 1 120 ? 8.654 2.184 -17.902 1.00 77.44 120 PRO A O 1
ATOM 895 N N . ILE A 1 121 ? 8.740 3.932 -19.307 1.00 81.12 121 ILE A N 1
ATOM 896 C CA . ILE A 1 121 ? 7.453 4.547 -18.914 1.00 81.12 121 ILE A CA 1
ATOM 897 C C . ILE A 1 121 ? 6.306 3.527 -18.777 1.00 81.12 121 ILE A C 1
ATOM 899 O O . ILE A 1 121 ? 5.513 3.595 -17.840 1.00 81.12 121 ILE A O 1
ATOM 903 N N . HIS A 1 122 ? 6.219 2.545 -19.678 1.00 77.94 122 HIS A N 1
ATOM 904 C CA . HIS A 1 122 ? 5.187 1.505 -19.612 1.00 77.94 122 HIS A CA 1
ATOM 905 C C . HIS A 1 122 ? 5.386 0.538 -18.430 1.00 77.94 122 HIS A C 1
ATOM 907 O O . HIS A 1 122 ? 4.412 0.098 -17.822 1.00 77.94 122 HIS A O 1
ATOM 913 N N . GLY A 1 123 ? 6.636 0.238 -18.069 1.00 77.69 123 GLY A N 1
ATOM 914 C CA . GLY A 1 123 ? 6.963 -0.525 -16.869 1.00 77.69 123 GLY A CA 1
ATOM 915 C C . GLY A 1 123 ? 6.645 0.265 -15.598 1.00 77.69 123 GLY A C 1
ATOM 916 O O . GLY A 1 123 ? 6.077 -0.296 -14.662 1.00 77.69 123 GLY A O 1
ATOM 917 N N . ALA A 1 124 ? 6.940 1.568 -15.587 1.00 82.56 124 ALA A N 1
ATOM 918 C CA . ALA A 1 124 ? 6.589 2.450 -14.477 1.00 82.56 124 ALA A CA 1
ATOM 919 C C . ALA A 1 124 ? 5.068 2.505 -14.270 1.00 82.56 124 ALA A C 1
ATOM 921 O O . ALA A 1 124 ? 4.593 2.336 -13.152 1.00 82.56 124 ALA A O 1
ATOM 922 N N . ALA A 1 125 ? 4.283 2.616 -15.348 1.00 84.31 125 ALA A N 1
ATOM 923 C CA . ALA A 1 125 ? 2.823 2.555 -15.267 1.00 84.31 125 ALA A CA 1
ATOM 924 C C . ALA A 1 125 ? 2.321 1.232 -14.653 1.00 84.31 125 ALA A C 1
ATOM 926 O O . ALA A 1 125 ? 1.443 1.247 -13.785 1.00 84.31 125 ALA A O 1
ATOM 927 N N . LEU A 1 126 ? 2.902 0.097 -15.060 1.00 82.12 126 LEU A N 1
ATOM 928 C CA . LEU A 1 126 ? 2.555 -1.224 -14.528 1.00 82.12 126 LEU A CA 1
ATOM 929 C C . LEU A 1 126 ? 2.901 -1.352 -13.035 1.00 82.12 126 LEU A C 1
ATOM 931 O O . LEU A 1 126 ? 2.122 -1.915 -12.266 1.00 82.12 126 LEU A O 1
ATOM 935 N N . PHE A 1 127 ? 4.041 -0.799 -12.619 1.00 82.31 127 PHE A N 1
ATOM 936 C CA . PHE A 1 127 ? 4.480 -0.781 -11.224 1.00 82.31 127 PHE A CA 1
ATOM 937 C C . PHE A 1 127 ? 3.633 0.156 -10.347 1.00 82.31 127 PHE A C 1
ATOM 939 O O . PHE A 1 127 ? 3.284 -0.195 -9.221 1.00 82.31 127 PHE A O 1
ATOM 946 N N . THR A 1 128 ? 3.267 1.332 -10.854 1.00 86.25 128 THR A N 1
ATOM 947 C CA . THR A 1 128 ? 2.514 2.355 -10.116 1.00 86.25 128 THR A CA 1
ATOM 948 C C . THR A 1 128 ? 1.039 1.986 -9.926 1.00 86.25 128 THR A C 1
ATOM 950 O O . THR A 1 128 ? 0.433 2.357 -8.916 1.00 86.25 128 THR A O 1
ATOM 953 N N . ALA A 1 129 ? 0.439 1.239 -10.858 1.00 88.19 129 ALA A N 1
ATOM 954 C CA . ALA A 1 129 ? -0.996 0.951 -10.837 1.00 88.19 129 ALA A CA 1
ATOM 955 C C . ALA A 1 129 ? -1.502 0.311 -9.517 1.00 88.19 129 ALA A C 1
ATOM 957 O O . ALA A 1 129 ? -2.476 0.829 -8.959 1.00 88.19 129 ALA A O 1
ATOM 958 N N . PRO A 1 130 ? -0.855 -0.723 -8.939 1.00 85.94 130 PRO A N 1
ATOM 959 C CA . PRO A 1 130 ? -1.262 -1.294 -7.650 1.00 85.94 130 PRO A CA 1
ATOM 960 C C . PRO A 1 130 ? -1.235 -0.287 -6.492 1.00 85.94 130 PRO A C 1
ATOM 962 O O . PRO A 1 130 ? -2.131 -0.290 -5.646 1.00 85.94 130 PRO A O 1
ATOM 965 N N . PHE A 1 131 ? -0.265 0.629 -6.461 1.00 88.31 131 PHE A N 1
ATOM 966 C CA . PHE A 1 131 ? -0.190 1.659 -5.421 1.00 88.31 131 PHE A CA 1
ATOM 967 C C . PHE A 1 131 ? -1.319 2.683 -5.540 1.00 88.31 131 PHE A C 1
ATOM 969 O O . PHE A 1 131 ? -1.918 3.056 -4.530 1.00 88.31 131 PHE A O 1
ATOM 976 N N . LEU A 1 132 ? -1.676 3.093 -6.759 1.00 90.81 132 LEU A N 1
ATOM 977 C CA . LEU A 1 132 ? -2.830 3.970 -6.977 1.00 90.81 132 LEU A CA 1
ATOM 978 C C . LEU A 1 132 ? -4.144 3.283 -6.579 1.00 90.81 132 LEU A C 1
ATOM 980 O O . LEU A 1 132 ? -5.000 3.907 -5.945 1.00 90.81 132 LEU A O 1
ATOM 984 N N . MET A 1 133 ? -4.283 1.988 -6.877 1.00 90.75 133 MET A N 1
ATOM 985 C CA . MET A 1 133 ? -5.421 1.189 -6.414 1.00 90.75 133 MET A CA 1
ATOM 986 C C . MET A 1 133 ? -5.480 1.113 -4.883 1.00 90.75 133 MET A C 1
ATOM 988 O O . MET A 1 133 ? -6.562 1.254 -4.311 1.00 90.75 133 MET A O 1
ATOM 992 N N . LEU A 1 134 ? -4.336 0.961 -4.206 1.00 89.00 134 LEU A N 1
ATOM 993 C CA . LEU A 1 134 ? -4.256 0.986 -2.742 1.00 89.00 134 LEU A CA 1
ATOM 994 C C . LEU A 1 134 ? -4.704 2.335 -2.168 1.00 89.00 134 LEU A C 1
ATOM 996 O O . LEU A 1 134 ? -5.476 2.367 -1.211 1.00 89.00 134 LEU A O 1
ATOM 1000 N N . VAL A 1 135 ? -4.274 3.451 -2.763 1.00 92.69 135 VAL A N 1
ATOM 1001 C CA . VAL A 1 135 ? -4.700 4.798 -2.345 1.00 92.69 135 VAL A CA 1
ATOM 1002 C C . VAL A 1 135 ? -6.214 4.958 -2.503 1.00 92.69 135 VAL A C 1
ATOM 1004 O O . VAL A 1 135 ? -6.890 5.390 -1.565 1.00 92.69 135 VAL A O 1
ATOM 1007 N N . ALA A 1 136 ? -6.774 4.554 -3.646 1.00 92.94 136 ALA A N 1
ATOM 1008 C CA . ALA A 1 136 ? -8.218 4.584 -3.876 1.00 92.94 136 ALA A CA 1
ATOM 1009 C C . ALA A 1 136 ? -8.983 3.697 -2.871 1.00 92.94 136 ALA A C 1
ATOM 1011 O O . ALA A 1 136 ? -10.007 4.111 -2.317 1.00 92.94 136 ALA A O 1
ATOM 1012 N N . GLY A 1 137 ? -8.457 2.506 -2.577 1.00 89.81 137 GLY A N 1
ATOM 1013 C CA . GLY A 1 137 ? -8.995 1.593 -1.569 1.00 89.81 137 GLY A CA 1
ATOM 1014 C C . GLY A 1 137 ? -8.977 2.190 -0.159 1.00 89.81 137 GLY A C 1
ATOM 1015 O O . GLY A 1 137 ? -9.991 2.162 0.544 1.00 89.81 137 GLY A O 1
ATOM 1016 N N . ASN A 1 138 ? -7.873 2.829 0.232 1.00 90.81 138 ASN A N 1
ATOM 1017 C CA . ASN A 1 138 ? -7.751 3.528 1.512 1.00 90.81 138 ASN A CA 1
ATOM 1018 C C . ASN A 1 138 ? -8.735 4.699 1.617 1.00 90.81 138 ASN A C 1
ATOM 1020 O O . ASN A 1 138 ? -9.375 4.868 2.658 1.00 90.81 138 ASN A O 1
ATOM 1024 N N . MET A 1 139 ? -8.927 5.470 0.541 1.00 91.25 139 MET A N 1
ATOM 1025 C CA . MET A 1 139 ? -9.955 6.516 0.488 1.00 91.25 139 MET A CA 1
ATOM 1026 C C . MET A 1 139 ? -11.360 5.936 0.687 1.00 91.25 139 MET A C 1
ATOM 1028 O O . MET A 1 139 ? -12.169 6.511 1.423 1.00 91.25 139 MET A O 1
ATOM 1032 N N . HIS A 1 140 ? -11.657 4.784 0.082 1.00 90.44 140 HIS A N 1
ATOM 1033 C CA . HIS A 1 140 ? -12.935 4.102 0.275 1.00 90.44 140 HIS A CA 1
ATOM 1034 C C . HIS A 1 140 ? -13.117 3.612 1.722 1.00 90.44 140 HIS A C 1
ATOM 1036 O O . HIS A 1 140 ? -14.160 3.865 2.333 1.00 90.44 140 HIS A O 1
ATOM 1042 N N . ALA A 1 141 ? -12.096 2.983 2.312 1.00 87.00 141 ALA A N 1
ATOM 1043 C CA . ALA A 1 141 ? -12.120 2.543 3.708 1.00 87.00 141 ALA A CA 1
ATOM 1044 C C . ALA A 1 141 ? -12.299 3.724 4.677 1.00 87.00 141 ALA A C 1
ATOM 1046 O O . ALA A 1 141 ? -13.074 3.635 5.635 1.00 87.00 141 ALA A O 1
ATOM 1047 N N . MET A 1 142 ? -11.664 4.862 4.382 1.00 88.69 142 MET A N 1
ATOM 1048 C CA . MET A 1 142 ? -11.851 6.109 5.119 1.00 88.69 142 MET A CA 1
ATOM 1049 C C . ME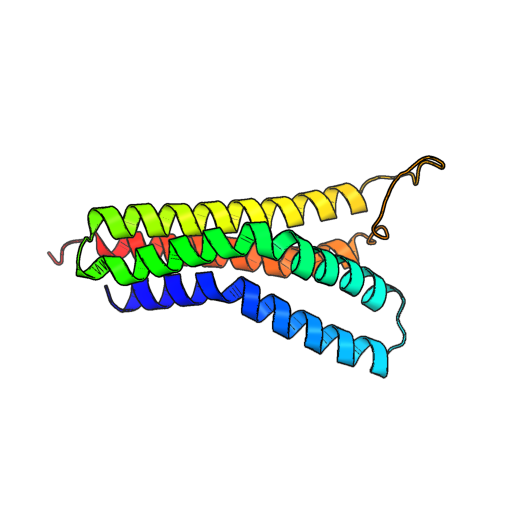T A 1 142 ? -13.307 6.582 5.027 1.00 88.69 142 MET A C 1
ATOM 1051 O O . MET A 1 142 ? -13.939 6.841 6.050 1.00 88.69 142 MET A O 1
ATOM 1055 N N . ARG A 1 143 ? -13.900 6.626 3.826 1.00 87.94 143 ARG A N 1
ATOM 1056 C CA . ARG A 1 143 ? -15.324 6.979 3.655 1.00 87.94 143 ARG A CA 1
ATOM 1057 C C . ARG A 1 143 ? -16.241 6.058 4.462 1.00 87.94 143 ARG A C 1
ATOM 1059 O O . ARG A 1 143 ? -17.141 6.553 5.137 1.00 87.94 143 ARG A O 1
ATOM 1066 N N . ALA A 1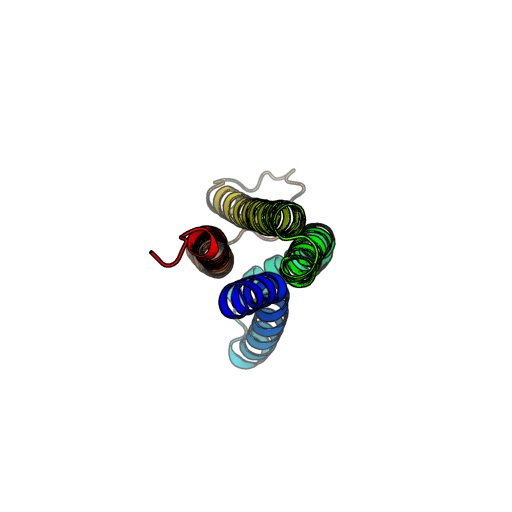 144 ? -15.992 4.748 4.460 1.00 85.00 144 ALA A N 1
ATOM 1067 C CA . ALA A 1 144 ? -16.760 3.786 5.252 1.00 85.00 144 ALA A CA 1
ATOM 1068 C C . ALA A 1 144 ? -16.630 4.030 6.771 1.00 85.00 144 ALA A C 1
ATOM 1070 O O . ALA A 1 144 ? -17.612 3.887 7.507 1.00 85.00 144 ALA A O 1
ATOM 1071 N N . LEU A 1 145 ? -15.447 4.443 7.237 1.00 85.00 145 LEU A N 1
ATOM 1072 C CA . LEU A 1 145 ? -15.192 4.824 8.629 1.00 85.00 145 LEU A CA 1
ATOM 1073 C C . LEU A 1 145 ? -15.992 6.072 9.047 1.00 85.00 145 LEU A C 1
ATOM 1075 O O . LEU A 1 145 ? -16.543 6.125 10.152 1.00 85.00 145 LEU A O 1
ATOM 1079 N N . TRP A 1 146 ? -16.101 7.065 8.163 1.00 83.12 146 TRP A N 1
ATOM 1080 C CA . TRP A 1 146 ? -16.864 8.291 8.422 1.00 83.12 146 TRP A CA 1
ATOM 1081 C C . TRP A 1 146 ? -18.372 8.119 8.222 1.00 83.12 146 TRP A C 1
ATOM 1083 O O . TRP A 1 146 ? -19.144 8.722 8.964 1.00 83.12 146 TRP A O 1
ATOM 1093 N N . ALA A 1 147 ? -18.813 7.241 7.319 1.00 79.81 147 ALA A N 1
ATOM 1094 C CA . ALA A 1 147 ? -20.229 6.926 7.122 1.00 79.81 147 ALA A CA 1
ATOM 1095 C C . ALA A 1 147 ? -20.881 6.336 8.386 1.00 79.81 147 ALA A C 1
ATOM 1097 O O . ALA A 1 147 ? -22.045 6.609 8.667 1.00 79.81 147 ALA A O 1
ATOM 1098 N N . THR A 1 148 ? -20.119 5.619 9.222 1.00 63.97 148 THR A N 1
ATOM 1099 C CA . THR A 1 148 ? -20.594 5.152 10.537 1.00 63.97 148 THR A CA 1
ATOM 1100 C C . THR A 1 148 ? -20.862 6.260 11.570 1.00 63.97 148 THR A C 1
ATOM 1102 O O . THR A 1 148 ? -21.249 5.936 12.691 1.00 63.97 148 THR A O 1
ATOM 1105 N N . ARG A 1 149 ? -20.662 7.549 11.241 1.00 60.84 149 ARG A N 1
ATOM 1106 C CA . ARG A 1 149 ? -21.062 8.684 12.095 1.00 60.84 149 ARG A CA 1
ATOM 1107 C C . ARG A 1 149 ? -22.524 9.095 11.964 1.00 60.84 149 ARG A C 1
ATOM 1109 O O . ARG A 1 149 ? -22.973 9.785 12.871 1.00 60.84 149 ARG A O 1
ATOM 1116 N N . ARG A 1 150 ? -23.234 8.758 10.881 1.00 52.69 150 ARG A N 1
ATOM 1117 C CA . ARG A 1 150 ? -24.633 9.190 10.749 1.00 52.69 150 ARG A CA 1
ATOM 1118 C C . ARG A 1 150 ? -25.480 8.434 11.782 1.00 52.69 150 ARG A C 1
ATOM 1120 O O . ARG A 1 150 ? -25.479 7.201 11.731 1.00 52.69 150 ARG A O 1
ATOM 1127 N N . PRO A 1 151 ? -26.127 9.126 12.740 1.00 42.56 151 PRO A N 1
ATOM 1128 C CA . PRO A 1 151 ? -27.173 8.513 13.545 1.00 42.56 151 PRO A CA 1
ATOM 1129 C C . PRO A 1 151 ? -28.236 7.971 12.588 1.00 42.56 151 PRO A C 1
ATOM 1131 O O . PRO A 1 151 ? -28.493 8.584 11.553 1.00 42.56 151 PRO A O 1
ATOM 1134 N N . ALA A 1 152 ? -28.808 6.812 12.906 1.00 46.97 152 ALA A N 1
ATOM 1135 C CA . ALA A 1 152 ? -30.139 6.519 12.403 1.00 46.97 152 ALA A CA 1
ATOM 1136 C C . ALA A 1 152 ? -31.040 7.627 12.967 1.00 46.97 152 ALA A C 1
ATOM 1138 O O . ALA A 1 152 ? -31.117 7.763 14.190 1.00 46.97 152 ALA A O 1
ATOM 1139 N N . GLU A 1 153 ? -31.555 8.480 12.085 1.00 40.22 153 GLU A N 1
ATOM 1140 C CA . GLU A 1 153 ? -32.734 9.299 12.376 1.00 40.22 153 GLU A CA 1
ATOM 1141 C C . GLU A 1 153 ? -33.949 8.385 12.551 1.00 40.22 153 GLU A C 1
ATOM 1143 O O . GLU A 1 153 ? -34.016 7.358 11.830 1.00 40.22 153 GLU A O 1
#

Secondary structure (DSSP, 8-state):
-HHHHHHHHHHHHHHHHHHHHHHHHHHHHHHHH--HHHHHHHHHHHHIIIIIHHHHHHHHHHHHHHHHHTTT-HHHHHHHHHHHHHHHHHHHHHHHHHHHHHHH-----TT----SPPPPHHHHHHHHHHHHHHHHHHHHHHHHHHHTTS---